Protein AF-A0A7U6GDF7-F1 (afdb_monomer_lite)

Organism: Caldisericum exile (strain DSM 21853 / NBRC 104410 / AZM16c01) (NCBI:txid511051)

Structure (mmCIF, N/CA/C/O backbone):
data_AF-A0A7U6GDF7-F1
#
_entry.id   AF-A0A7U6GDF7-F1
#
loop_
_atom_site.group_PDB
_atom_site.id
_atom_site.type_symbol
_atom_site.label_atom_id
_atom_site.label_alt_id
_atom_site.label_comp_id
_atom_site.label_asym_id
_atom_site.label_entity_id
_atom_site.label_seq_id
_atom_site.pdbx_PDB_ins_code
_atom_site.Cartn_x
_atom_site.Cartn_y
_atom_site.Cartn_z
_atom_site.occupancy
_atom_site.B_iso_or_equiv
_atom_site.auth_seq_id
_atom_site.auth_comp_id
_atom_site.auth_asym_id
_atom_site.auth_atom_id
_atom_site.pdbx_PDB_model_num
ATOM 1 N N . MET A 1 1 ? 14.311 -11.189 -20.476 1.00 57.19 1 MET A N 1
ATOM 2 C CA . MET A 1 1 ? 14.335 -9.831 -19.881 1.00 57.19 1 MET A CA 1
ATOM 3 C C . MET A 1 1 ? 12.950 -9.176 -19.910 1.00 57.19 1 MET A C 1
ATOM 5 O O . MET A 1 1 ? 12.457 -8.824 -18.850 1.00 57.19 1 MET A O 1
ATOM 9 N N . ILE A 1 2 ? 12.272 -9.103 -21.067 1.00 60.62 2 ILE A N 1
ATOM 10 C CA . ILE A 1 2 ? 10.906 -8.538 -21.201 1.00 60.62 2 ILE A CA 1
ATOM 11 C C . ILE A 1 2 ? 9.854 -9.284 -20.353 1.00 60.62 2 ILE A C 1
ATOM 13 O O . ILE A 1 2 ? 9.025 -8.649 -19.707 1.00 60.62 2 ILE A O 1
ATOM 17 N N . SER A 1 3 ? 9.927 -10.619 -20.281 1.00 64.50 3 SER A N 1
ATOM 18 C CA . SER A 1 3 ? 9.010 -11.453 -19.482 1.00 64.50 3 SER A CA 1
ATOM 19 C C . SER A 1 3 ? 9.010 -11.104 -17.987 1.00 64.50 3 SER A C 1
ATOM 21 O O . SER A 1 3 ? 7.954 -11.067 -17.363 1.00 64.50 3 SER A O 1
ATOM 23 N N . ASN A 1 4 ? 10.179 -10.792 -17.423 1.00 75.31 4 ASN A N 1
ATOM 24 C CA . ASN A 1 4 ? 10.335 -10.494 -15.996 1.00 75.31 4 ASN A CA 1
ATOM 25 C C . ASN A 1 4 ? 9.803 -9.099 -15.644 1.00 75.31 4 ASN A C 1
ATOM 27 O O . ASN A 1 4 ? 9.215 -8.910 -14.583 1.00 75.31 4 ASN A O 1
ATOM 31 N N . VAL A 1 5 ? 9.966 -8.133 -16.555 1.00 77.69 5 VAL A N 1
ATOM 32 C CA . VAL A 1 5 ? 9.418 -6.777 -16.404 1.00 77.69 5 VAL A CA 1
ATOM 33 C C . VAL A 1 5 ? 7.893 -6.805 -16.490 1.00 77.69 5 VAL A C 1
ATOM 35 O O . VAL A 1 5 ? 7.228 -6.202 -15.652 1.00 77.69 5 VAL A O 1
ATOM 38 N N . LEU A 1 6 ? 7.328 -7.550 -17.446 1.00 81.81 6 LEU A N 1
ATOM 39 C CA . LEU A 1 6 ? 5.876 -7.707 -17.555 1.00 81.81 6 LEU A CA 1
ATOM 40 C C . LEU A 1 6 ? 5.290 -8.395 -16.316 1.00 81.81 6 LEU A C 1
ATOM 42 O O . LEU A 1 6 ? 4.287 -7.932 -15.779 1.00 81.81 6 LEU A O 1
ATOM 46 N N . LEU A 1 7 ? 5.943 -9.454 -15.827 1.00 83.75 7 LEU A N 1
ATOM 47 C CA . LEU A 1 7 ? 5.537 -10.130 -14.596 1.00 83.75 7 LEU A CA 1
ATOM 48 C C . LEU A 1 7 ? 5.567 -9.177 -13.395 1.00 83.75 7 LEU A C 1
ATOM 50 O O . LEU A 1 7 ? 4.599 -9.134 -12.641 1.00 83.75 7 LEU A O 1
ATOM 54 N N . HIS A 1 8 ? 6.628 -8.376 -13.244 1.00 87.62 8 HIS A N 1
ATOM 55 C CA . HIS A 1 8 ? 6.704 -7.349 -12.204 1.00 87.62 8 HIS A CA 1
ATOM 56 C C . HIS A 1 8 ? 5.519 -6.377 -12.292 1.00 87.62 8 HIS A C 1
ATOM 58 O O . HIS A 1 8 ? 4.821 -6.187 -11.302 1.00 87.62 8 HIS A O 1
ATOM 64 N N . ILE A 1 9 ? 5.234 -5.823 -13.475 1.00 88.25 9 ILE A N 1
ATOM 65 C CA . ILE A 1 9 ? 4.119 -4.881 -13.673 1.00 88.25 9 ILE A CA 1
ATOM 66 C C . ILE A 1 9 ? 2.784 -5.515 -13.269 1.00 88.25 9 ILE A C 1
ATOM 68 O O . ILE A 1 9 ? 2.024 -4.912 -12.512 1.00 88.25 9 ILE A O 1
ATOM 72 N N . VAL A 1 10 ? 2.505 -6.734 -13.741 1.00 90.25 10 VAL A N 1
ATOM 73 C CA . VAL A 1 10 ? 1.248 -7.438 -13.449 1.00 90.25 10 VAL A CA 1
ATOM 74 C C . VAL A 1 10 ? 1.113 -7.718 -11.954 1.00 90.25 10 VAL A C 1
ATOM 76 O O . VAL A 1 10 ? 0.078 -7.411 -11.366 1.00 90.25 10 VAL A O 1
ATOM 79 N N . VAL A 1 11 ? 2.157 -8.252 -11.317 1.00 92.06 11 VAL A N 1
ATOM 80 C CA . VAL A 1 11 ? 2.131 -8.584 -9.885 1.00 92.06 11 VAL A CA 1
ATOM 81 C C . VAL A 1 11 ? 1.965 -7.321 -9.033 1.00 92.06 11 VAL A C 1
ATOM 83 O O . VAL A 1 11 ? 1.126 -7.303 -8.133 1.00 92.06 11 VAL A O 1
ATOM 86 N N . MET A 1 12 ? 2.683 -6.239 -9.350 1.00 92.06 12 MET A N 1
ATOM 87 C CA . MET A 1 12 ? 2.549 -4.959 -8.645 1.00 92.06 12 MET A CA 1
ATOM 88 C C . MET A 1 12 ? 1.142 -4.370 -8.802 1.00 92.06 12 MET A C 1
ATOM 90 O O . MET A 1 12 ? 0.559 -3.918 -7.817 1.00 92.06 12 MET A O 1
ATOM 94 N N . ALA A 1 13 ? 0.567 -4.421 -10.009 1.00 91.62 13 ALA A N 1
ATOM 95 C CA . ALA A 1 13 ? -0.784 -3.931 -10.275 1.00 91.62 13 ALA A CA 1
ATOM 96 C C . ALA A 1 13 ? -1.846 -4.726 -9.502 1.00 91.62 13 ALA A C 1
ATOM 98 O O . ALA A 1 13 ? -2.706 -4.132 -8.850 1.00 91.62 13 ALA A O 1
ATOM 99 N N . VAL A 1 14 ? -1.764 -6.061 -9.515 1.00 94.56 14 VAL A N 1
ATOM 100 C CA . VAL A 1 14 ? -2.679 -6.923 -8.752 1.00 94.56 14 VAL A CA 1
ATOM 101 C C . VAL A 1 14 ? -2.552 -6.644 -7.254 1.00 94.56 14 VAL A C 1
ATOM 103 O O . VAL A 1 14 ? -3.562 -6.402 -6.596 1.00 94.56 14 VAL A O 1
ATOM 106 N N . GLY A 1 15 ? -1.331 -6.599 -6.714 1.00 93.38 15 GLY A N 1
ATOM 107 C CA . GLY A 1 15 ? -1.105 -6.285 -5.300 1.00 93.38 15 GLY A CA 1
ATOM 108 C C . GLY A 1 15 ? -1.686 -4.925 -4.909 1.00 93.38 15 GLY A C 1
ATOM 109 O O . GLY A 1 15 ? -2.396 -4.813 -3.908 1.00 93.38 15 GLY A O 1
ATOM 110 N N . PHE A 1 16 ? -1.477 -3.907 -5.746 1.00 93.12 16 PHE A N 1
ATOM 111 C CA . PHE A 1 16 ? -2.009 -2.567 -5.514 1.00 93.12 16 PHE A CA 1
ATOM 112 C C . PHE A 1 16 ? -3.543 -2.516 -5.540 1.00 93.12 16 PHE A C 1
ATOM 114 O O . PHE A 1 16 ? -4.139 -1.858 -4.688 1.00 93.12 16 PHE A O 1
ATOM 121 N N . ILE A 1 17 ? -4.206 -3.255 -6.437 1.00 95.12 17 ILE A N 1
ATOM 122 C CA . ILE A 1 17 ? -5.677 -3.362 -6.455 1.00 95.12 17 ILE A CA 1
ATOM 123 C C . ILE A 1 17 ? -6.198 -3.923 -5.127 1.00 95.12 17 ILE A C 1
ATOM 125 O O . ILE A 1 17 ? -7.132 -3.365 -4.549 1.00 95.12 17 ILE A O 1
ATOM 129 N N . PHE A 1 18 ? -5.580 -4.983 -4.600 1.00 95.12 18 PHE A N 1
ATOM 130 C CA . PHE A 1 18 ? -5.958 -5.532 -3.294 1.00 95.12 18 PHE A CA 1
ATOM 131 C C . PHE A 1 18 ? -5.742 -4.518 -2.164 1.00 95.12 18 PHE A C 1
ATOM 133 O O . PHE A 1 18 ? -6.618 -4.364 -1.313 1.00 95.12 18 PHE A O 1
ATOM 140 N N . VAL A 1 19 ? -4.633 -3.769 -2.181 1.00 92.44 19 VAL A N 1
ATOM 141 C CA . VAL A 1 19 ? -4.389 -2.682 -1.215 1.00 92.44 19 VAL A CA 1
ATOM 142 C C . VAL A 1 19 ? -5.488 -1.616 -1.292 1.00 92.44 19 VAL A C 1
ATOM 144 O O . VAL A 1 19 ? -6.008 -1.212 -0.252 1.00 92.44 19 VAL A O 1
ATOM 147 N N . LEU A 1 20 ? -5.908 -1.203 -2.493 1.00 94.69 20 LEU A N 1
ATOM 148 C CA . LEU A 1 20 ? -6.995 -0.234 -2.678 1.00 94.69 20 LEU A CA 1
ATOM 149 C C . LEU A 1 20 ? -8.336 -0.760 -2.154 1.00 94.69 20 LEU A C 1
ATOM 151 O O . LEU A 1 20 ? -9.040 -0.043 -1.442 1.00 94.69 20 LEU A O 1
ATOM 155 N N . ILE A 1 21 ? -8.680 -2.018 -2.448 1.00 95.44 21 ILE A N 1
ATOM 156 C CA . ILE A 1 21 ? -9.895 -2.656 -1.920 1.00 95.44 21 ILE A CA 1
ATOM 157 C C . ILE A 1 21 ? -9.843 -2.684 -0.387 1.00 95.44 21 ILE A C 1
ATOM 159 O O . ILE A 1 21 ? -10.804 -2.282 0.273 1.00 95.44 21 ILE A O 1
ATOM 163 N N . GLY A 1 22 ? -8.708 -3.091 0.188 1.00 94.12 22 GLY A N 1
ATOM 164 C CA . GLY A 1 22 ? -8.477 -3.077 1.630 1.00 94.12 22 GLY A CA 1
ATOM 165 C C . GLY A 1 22 ? -8.666 -1.680 2.224 1.00 94.12 22 GLY A C 1
ATOM 166 O O . GLY A 1 22 ? -9.408 -1.524 3.196 1.00 94.12 22 GLY A O 1
ATOM 167 N N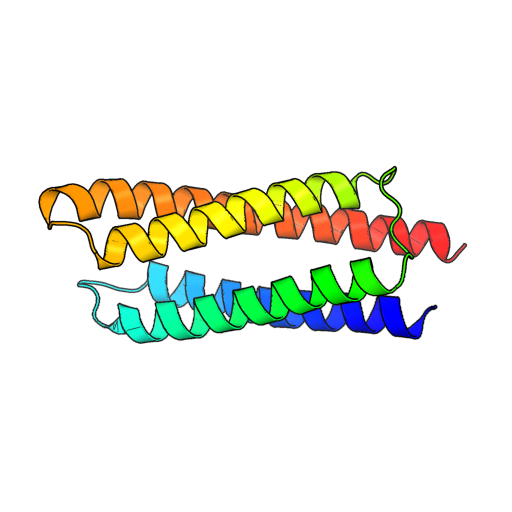 . ALA A 1 23 ? -8.075 -0.654 1.611 1.00 93.19 23 ALA A N 1
ATOM 168 C CA . ALA A 1 23 ? -8.202 0.737 2.039 1.00 93.19 23 ALA A CA 1
ATOM 169 C C . ALA A 1 23 ? -9.660 1.228 2.013 1.00 93.19 23 ALA A C 1
ATOM 171 O O . ALA A 1 23 ? -10.115 1.847 2.976 1.00 93.19 23 ALA A O 1
ATOM 172 N N . VAL A 1 24 ? -10.428 0.900 0.966 1.00 94.62 24 VAL A N 1
ATOM 173 C CA . VAL A 1 24 ? -11.859 1.243 0.870 1.00 94.62 24 VAL A CA 1
ATOM 174 C C . VAL A 1 24 ? -12.671 0.564 1.974 1.00 94.62 24 VAL A C 1
ATOM 176 O O . VAL A 1 24 ? -13.533 1.203 2.580 1.00 94.62 24 VAL A O 1
ATOM 179 N N . ILE A 1 25 ? -12.395 -0.710 2.264 1.00 94.69 25 ILE A N 1
ATOM 180 C CA . ILE A 1 25 ? -13.074 -1.447 3.339 1.00 94.69 25 ILE A CA 1
ATOM 181 C C . ILE A 1 25 ? -12.780 -0.799 4.692 1.00 94.69 25 ILE A C 1
ATOM 183 O O . ILE A 1 25 ? -13.719 -0.522 5.434 1.00 94.69 25 ILE A O 1
ATOM 187 N N . GLY A 1 26 ? -11.512 -0.495 4.986 1.00 91.38 26 GLY A N 1
ATOM 188 C CA . GLY A 1 26 ? -11.110 0.146 6.242 1.00 91.38 26 GLY A CA 1
ATOM 189 C C . GLY A 1 26 ? -11.663 1.568 6.399 1.00 91.38 26 GLY A C 1
ATOM 190 O O . GLY A 1 26 ? -12.075 1.963 7.490 1.00 91.38 26 GLY A O 1
ATOM 191 N N . ALA A 1 27 ? -11.744 2.334 5.307 1.00 89.31 27 ALA A N 1
ATOM 192 C CA . ALA A 1 27 ? -12.314 3.681 5.311 1.00 89.31 27 ALA A CA 1
ATOM 193 C C . ALA A 1 27 ? -13.827 3.687 5.583 1.00 89.31 27 ALA A C 1
ATOM 195 O O . ALA A 1 27 ? -14.329 4.615 6.216 1.00 89.31 27 ALA A O 1
ATOM 196 N N . LYS A 1 28 ? -14.546 2.657 5.121 1.00 91.50 28 LYS A N 1
ATOM 197 C CA . LYS A 1 28 ? -15.996 2.499 5.318 1.00 91.50 28 LYS A CA 1
ATOM 198 C C . LYS A 1 28 ? -16.359 1.721 6.586 1.00 91.50 28 LYS A C 1
ATOM 200 O O . LYS A 1 28 ? -17.547 1.536 6.852 1.00 91.50 28 LYS A O 1
ATOM 205 N N . ASP A 1 29 ? -15.379 1.233 7.345 1.00 89.62 29 ASP A N 1
ATOM 206 C CA . ASP A 1 29 ? -15.640 0.439 8.541 1.00 89.62 29 ASP A CA 1
ATOM 207 C C . ASP A 1 29 ? -15.983 1.323 9.751 1.00 89.62 29 ASP A C 1
ATOM 209 O O . ASP A 1 29 ? -15.210 2.194 10.177 1.00 89.62 29 ASP A O 1
ATOM 213 N N . VAL A 1 30 ? -17.166 1.073 10.315 1.00 84.06 30 VAL A N 1
ATOM 214 C CA . VAL A 1 30 ? -17.711 1.772 11.481 1.00 84.06 30 VAL A CA 1
ATOM 215 C C . VAL A 1 30 ? -17.844 0.766 12.616 1.00 84.06 30 VAL A C 1
ATOM 217 O O . VAL A 1 30 ? -18.565 -0.224 12.495 1.00 84.06 30 VAL A O 1
ATOM 220 N N . GLY A 1 31 ? -17.154 1.033 13.725 1.00 83.50 31 GLY A N 1
ATOM 221 C CA . GLY A 1 31 ? -17.160 0.151 14.893 1.00 83.50 31 GLY A CA 1
ATOM 222 C C . GLY A 1 31 ? -16.417 -1.171 14.687 1.00 83.50 31 GLY A C 1
ATOM 223 O O . GLY A 1 31 ? -16.785 -2.155 15.313 1.00 83.50 31 GLY A O 1
ATOM 224 N N . GLU A 1 32 ? -15.409 -1.208 13.806 1.00 87.88 32 GLU A N 1
ATOM 225 C CA . GLU A 1 32 ? -14.529 -2.375 13.585 1.00 87.88 32 GLU A CA 1
ATOM 226 C C . GLU A 1 32 ? -15.252 -3.648 13.089 1.00 87.88 32 GLU A C 1
ATOM 228 O O . GLU A 1 32 ? -14.726 -4.756 13.199 1.00 87.88 32 GLU A O 1
ATOM 233 N N . LYS A 1 33 ? -16.447 -3.520 12.496 1.00 92.19 33 LYS A N 1
ATOM 234 C CA . LYS A 1 33 ? -17.257 -4.660 12.027 1.00 92.19 33 LYS A CA 1
ATOM 235 C C . LYS A 1 33 ? -16.605 -5.428 10.876 1.00 92.19 33 LYS A C 1
ATOM 237 O O . LYS A 1 33 ? -16.909 -6.601 10.673 1.00 92.19 33 LYS A O 1
ATOM 242 N N . LYS A 1 34 ? -15.740 -4.778 10.094 1.00 92.94 34 LYS A N 1
ATOM 243 C CA . LYS A 1 34 ? -15.064 -5.350 8.917 1.00 92.94 34 LYS A CA 1
ATOM 244 C C . LYS A 1 34 ? -13.547 -5.419 9.090 1.00 92.94 34 LYS A C 1
ATOM 246 O O . LYS A 1 34 ? -12.837 -5.635 8.106 1.00 92.94 34 LYS A O 1
ATOM 251 N N . ILE A 1 35 ? -13.043 -5.299 10.319 1.00 90.31 35 ILE A N 1
ATOM 252 C CA . ILE A 1 35 ? -11.604 -5.223 10.591 1.00 90.31 35 ILE A CA 1
ATOM 253 C C . ILE A 1 35 ? -10.843 -6.464 10.111 1.00 90.31 35 ILE A C 1
ATOM 255 O O . ILE A 1 35 ? -9.777 -6.339 9.512 1.00 90.31 35 ILE A O 1
ATOM 259 N N . ASN A 1 36 ? -11.423 -7.656 10.281 1.00 91.94 36 ASN A N 1
ATOM 260 C CA . ASN A 1 36 ? -10.819 -8.904 9.811 1.00 91.94 36 ASN A CA 1
ATOM 261 C C . ASN A 1 36 ? -10.745 -8.953 8.282 1.00 91.94 36 ASN A C 1
ATOM 263 O O . ASN A 1 36 ? -9.726 -9.358 7.733 1.00 91.94 36 ASN A O 1
ATOM 267 N N . LEU A 1 37 ? -11.786 -8.484 7.589 1.00 94.06 37 LEU A N 1
ATOM 268 C CA . LEU A 1 37 ? -11.801 -8.430 6.129 1.00 94.06 37 LEU A CA 1
ATOM 269 C C . LEU A 1 37 ? -10.780 -7.414 5.596 1.00 94.06 37 LEU A C 1
ATOM 271 O O . LEU A 1 37 ? -10.015 -7.741 4.691 1.00 94.06 37 LEU A O 1
ATOM 275 N N . HIS A 1 38 ? -10.732 -6.213 6.186 1.00 95.00 38 HIS A N 1
ATOM 276 C CA . HIS A 1 38 ? -9.728 -5.192 5.872 1.00 95.00 38 HIS A CA 1
ATOM 277 C C . HIS A 1 38 ? -8.309 -5.738 6.055 1.00 95.00 38 HIS A C 1
ATOM 279 O O . HIS A 1 38 ? -7.489 -5.633 5.146 1.00 95.00 38 HIS A O 1
ATOM 285 N N . LYS A 1 39 ? -8.042 -6.373 7.202 1.00 91.00 39 LYS A N 1
ATOM 286 C CA . LYS A 1 39 ? -6.743 -6.965 7.520 1.00 91.00 39 LYS A CA 1
ATOM 287 C C . LYS A 1 39 ? -6.364 -8.057 6.524 1.00 91.00 39 LYS A C 1
ATOM 289 O O . LYS A 1 39 ? -5.263 -8.013 5.991 1.00 91.00 39 LYS A O 1
ATOM 294 N N . THR A 1 40 ? -7.250 -9.014 6.254 1.00 91.88 40 THR A N 1
ATOM 295 C CA . THR A 1 40 ? -6.958 -10.122 5.334 1.00 91.88 40 THR A CA 1
ATOM 296 C C . THR A 1 40 ? -6.665 -9.613 3.927 1.00 91.88 40 THR A C 1
ATOM 298 O O . THR A 1 40 ? -5.640 -9.971 3.354 1.00 91.88 40 THR A O 1
ATOM 301 N N . ILE A 1 41 ? -7.513 -8.733 3.386 1.00 93.62 41 ILE A N 1
ATOM 302 C CA . ILE A 1 41 ? -7.308 -8.169 2.045 1.00 93.62 41 ILE A CA 1
ATOM 303 C C . ILE A 1 41 ? -6.044 -7.302 2.001 1.00 93.62 41 ILE A C 1
ATOM 305 O O . ILE A 1 41 ? -5.270 -7.407 1.052 1.00 93.62 41 ILE A O 1
ATOM 309 N N . GLY A 1 42 ? -5.798 -6.494 3.035 1.00 89.62 42 GLY A N 1
ATOM 310 C CA . GLY A 1 42 ? -4.601 -5.663 3.141 1.00 89.62 42 GLY A CA 1
ATOM 311 C C . GLY A 1 42 ? -3.315 -6.490 3.183 1.00 89.62 42 GLY A C 1
ATOM 312 O O . GLY A 1 42 ? -2.386 -6.204 2.433 1.00 89.62 42 GLY A O 1
ATOM 313 N N . VAL A 1 43 ? -3.274 -7.553 3.994 1.00 87.50 43 VAL A N 1
ATOM 314 C CA . VAL A 1 43 ? -2.121 -8.465 4.077 1.00 87.50 43 VAL A CA 1
ATOM 315 C C . VAL A 1 43 ? -1.886 -9.171 2.744 1.00 87.50 43 VAL A C 1
ATOM 317 O O . VAL A 1 43 ? -0.753 -9.192 2.275 1.00 87.50 43 VAL A O 1
ATOM 320 N N . LEU A 1 44 ? -2.934 -9.699 2.102 1.00 91.19 44 LEU A N 1
ATOM 321 C CA . LEU A 1 44 ? -2.803 -10.326 0.782 1.00 91.19 44 LEU A CA 1
ATOM 322 C C . LEU A 1 44 ? -2.258 -9.341 -0.258 1.00 91.19 44 LEU A C 1
ATOM 324 O O . LEU A 1 44 ? -1.318 -9.673 -0.976 1.00 91.19 44 LEU A O 1
ATOM 328 N N . GLY A 1 45 ? -2.798 -8.120 -0.302 1.00 90.69 45 GLY A N 1
ATOM 329 C CA . GLY A 1 45 ? -2.335 -7.085 -1.225 1.00 90.69 45 GLY A CA 1
ATOM 330 C C . GLY A 1 45 ? -0.869 -6.722 -1.018 1.00 90.69 45 GLY A C 1
ATOM 331 O O . GLY A 1 45 ? -0.104 -6.688 -1.979 1.00 90.69 45 GLY A O 1
ATOM 332 N N . VAL A 1 46 ? -0.452 -6.536 0.237 1.00 86.00 46 VAL A N 1
ATOM 333 C CA . VAL A 1 46 ? 0.950 -6.285 0.594 1.00 86.00 46 VAL A CA 1
ATOM 334 C C . VAL A 1 46 ? 1.849 -7.452 0.192 1.00 86.00 46 VAL A C 1
ATOM 336 O O . VAL A 1 46 ? 2.905 -7.217 -0.384 1.00 86.00 46 VAL A O 1
ATOM 339 N N . LEU A 1 47 ? 1.466 -8.700 0.476 1.00 89.12 47 LEU A N 1
ATOM 340 C CA . LEU A 1 47 ? 2.288 -9.865 0.138 1.00 89.12 47 LEU A CA 1
ATOM 341 C C . LEU A 1 47 ? 2.498 -9.980 -1.374 1.00 89.12 47 LEU A C 1
ATOM 343 O O . LEU A 1 47 ? 3.625 -10.178 -1.819 1.00 89.12 47 LEU A O 1
ATOM 347 N N . ILE A 1 48 ? 1.439 -9.790 -2.164 1.00 91.94 48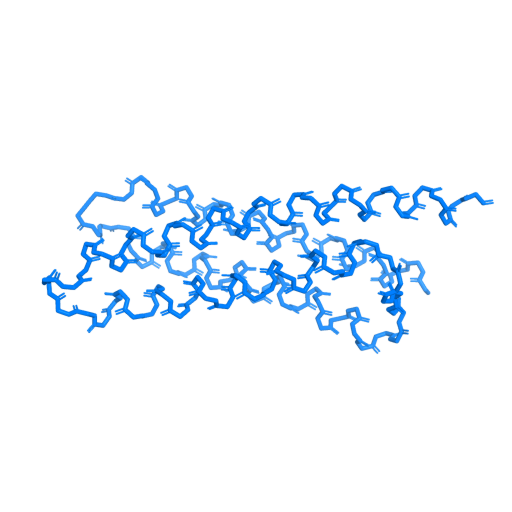 ILE A N 1
ATOM 348 C CA . ILE A 1 48 ? 1.530 -9.777 -3.630 1.00 91.94 48 ILE A CA 1
ATOM 349 C C . ILE A 1 48 ? 2.426 -8.620 -4.098 1.00 91.94 48 ILE A C 1
ATOM 351 O O . ILE A 1 48 ? 3.301 -8.819 -4.937 1.00 91.94 48 ILE A O 1
ATOM 355 N N . PHE A 1 49 ? 2.269 -7.428 -3.519 1.00 86.50 49 PHE A N 1
ATOM 356 C CA . PHE A 1 49 ? 3.101 -6.268 -3.840 1.00 86.50 49 PHE A CA 1
ATOM 357 C C . PHE A 1 49 ? 4.590 -6.523 -3.538 1.00 86.50 49 PHE A C 1
ATOM 359 O O . PHE A 1 49 ? 5.456 -6.265 -4.373 1.00 86.50 49 PHE A O 1
ATOM 366 N N . LEU A 1 50 ? 4.903 -7.109 -2.378 1.00 85.94 50 LEU A N 1
ATOM 367 C CA . LEU A 1 50 ? 6.269 -7.483 -2.001 1.00 85.94 50 LEU A CA 1
ATOM 368 C C . LEU A 1 50 ? 6.850 -8.562 -2.920 1.00 85.94 50 LEU A C 1
ATOM 370 O O . LEU A 1 50 ? 8.027 -8.483 -3.266 1.00 85.94 50 LEU A O 1
ATOM 374 N N . LEU A 1 51 ? 6.046 -9.536 -3.359 1.00 88.94 51 LEU A N 1
ATOM 375 C CA . LEU A 1 51 ? 6.478 -10.535 -4.342 1.00 88.94 51 LEU A CA 1
ATOM 376 C C . LEU A 1 51 ? 6.882 -9.883 -5.668 1.00 88.94 51 LEU A C 1
ATOM 378 O O . LEU A 1 51 ? 7.893 -10.273 -6.250 1.00 88.94 51 LEU A O 1
ATOM 382 N N . GLY A 1 52 ? 6.150 -8.862 -6.121 1.00 85.38 52 GLY A N 1
ATOM 383 C CA . GLY A 1 52 ? 6.514 -8.089 -7.310 1.00 85.38 52 GLY A CA 1
ATOM 384 C C . GLY A 1 52 ? 7.857 -7.376 -7.146 1.00 85.38 52 GLY A C 1
ATOM 385 O O . GLY A 1 52 ? 8.688 -7.395 -8.057 1.00 85.38 52 GLY A O 1
ATOM 386 N N . PHE A 1 53 ? 8.102 -6.803 -5.966 1.00 80.88 53 PHE A N 1
ATOM 387 C CA . PHE A 1 53 ? 9.361 -6.139 -5.635 1.00 80.88 53 PHE A CA 1
ATOM 388 C C . PHE A 1 53 ? 10.542 -7.125 -5.572 1.00 80.88 53 PHE A C 1
ATOM 390 O O . PHE A 1 53 ? 11.541 -6.940 -6.268 1.00 80.88 53 PHE A O 1
ATOM 397 N N . ILE A 1 54 ? 10.410 -8.214 -4.807 1.00 83.06 54 ILE A N 1
ATOM 398 C CA . ILE A 1 54 ? 11.439 -9.259 -4.652 1.00 83.06 54 ILE A CA 1
ATOM 399 C C . ILE A 1 54 ? 11.726 -9.947 -5.987 1.00 83.06 54 ILE A C 1
ATOM 401 O O . ILE A 1 54 ? 12.887 -10.183 -6.319 1.00 83.06 54 ILE A O 1
ATOM 405 N N . GLY A 1 55 ? 10.686 -10.228 -6.776 1.00 79.94 55 GLY A N 1
ATOM 406 C CA . GLY A 1 55 ? 10.825 -10.821 -8.101 1.00 79.94 55 GLY A CA 1
ATOM 407 C C . GLY A 1 55 ? 11.703 -9.976 -9.020 1.00 79.94 55 GLY A C 1
ATOM 408 O O . GLY A 1 55 ? 12.534 -10.522 -9.737 1.00 79.94 55 GLY A O 1
ATOM 409 N N . LEU A 1 56 ? 11.600 -8.644 -8.951 1.00 78.00 56 LEU A N 1
ATOM 410 C CA . LEU A 1 56 ? 12.471 -7.761 -9.724 1.00 78.00 56 LEU A CA 1
ATOM 411 C C . LEU A 1 56 ? 13.901 -7.723 -9.163 1.00 78.00 56 LEU A C 1
ATOM 413 O O . LEU A 1 56 ? 14.846 -7.794 -9.950 1.00 78.00 56 LEU A O 1
ATOM 417 N N . LEU A 1 57 ? 14.077 -7.685 -7.833 1.00 78.25 57 LEU A N 1
ATOM 418 C CA . LEU A 1 57 ? 15.405 -7.762 -7.201 1.00 78.25 57 LEU A CA 1
ATOM 419 C C . LEU A 1 57 ? 16.164 -9.026 -7.639 1.00 78.25 57 LEU A C 1
ATOM 421 O O . LEU A 1 57 ? 17.327 -8.947 -8.030 1.00 78.25 57 LEU A O 1
ATOM 425 N N . ALA A 1 58 ? 15.486 -10.178 -7.638 1.00 78.38 58 ALA A N 1
ATOM 426 C CA . ALA A 1 58 ? 16.060 -11.473 -8.003 1.00 78.38 58 ALA A CA 1
ATOM 427 C C . ALA A 1 58 ? 16.532 -11.546 -9.466 1.00 78.38 58 ALA A C 1
ATOM 429 O O . ALA A 1 58 ? 17.350 -12.393 -9.814 1.00 78.38 58 ALA A O 1
ATOM 430 N N . THR A 1 59 ? 16.044 -10.653 -10.332 1.00 75.31 59 THR A N 1
ATOM 431 C CA . THR A 1 59 ? 16.422 -10.624 -11.754 1.00 75.31 59 THR A CA 1
ATOM 432 C C . THR A 1 59 ? 17.666 -9.784 -12.041 1.00 75.31 59 THR A C 1
ATOM 434 O O . THR A 1 59 ? 18.094 -9.725 -13.193 1.00 75.31 59 THR A O 1
ATOM 437 N N . GLY A 1 60 ? 18.205 -9.068 -11.046 1.00 69.56 60 GLY A N 1
ATOM 438 C CA . GLY A 1 60 ? 19.350 -8.164 -11.215 1.00 69.56 60 GLY A CA 1
ATOM 439 C C . GLY A 1 60 ? 19.095 -6.976 -12.155 1.00 69.56 60 GLY A C 1
ATOM 440 O O . GLY A 1 60 ? 20.006 -6.209 -12.442 1.00 69.56 60 GLY A O 1
ATOM 441 N N . SER A 1 61 ? 17.861 -6.791 -12.633 1.00 70.00 61 SER A N 1
ATOM 442 C CA . SER A 1 61 ? 17.498 -5.790 -13.648 1.00 70.00 61 SER A CA 1
ATOM 443 C C . SER A 1 61 ? 17.151 -4.418 -13.049 1.00 70.00 61 SER A C 1
ATOM 445 O O . SER A 1 61 ? 16.420 -3.632 -13.653 1.00 70.00 61 SER A O 1
ATOM 447 N N . LEU A 1 62 ? 17.643 -4.127 -11.842 1.00 73.81 62 LEU A N 1
ATOM 448 C CA . LEU A 1 62 ? 17.374 -2.870 -11.148 1.00 73.81 62 LEU A CA 1
ATOM 449 C C . LEU A 1 62 ? 18.153 -1.725 -11.785 1.00 73.81 62 LEU A C 1
ATOM 451 O O . LEU A 1 62 ? 19.358 -1.815 -12.008 1.00 73.81 62 LEU A O 1
ATOM 455 N N . LYS A 1 63 ? 17.462 -0.609 -12.008 1.00 78.25 63 LYS A N 1
ATOM 456 C CA . LYS A 1 63 ? 18.056 0.648 -12.468 1.00 78.25 63 LYS A CA 1
ATOM 457 C C . LYS A 1 63 ? 17.902 1.703 -11.370 1.00 78.25 63 LYS A C 1
ATOM 459 O O . LYS A 1 63 ? 16.947 2.480 -11.407 1.00 78.25 63 LYS A O 1
ATOM 464 N N . PRO A 1 64 ? 18.795 1.711 -10.360 1.00 77.69 64 PRO A N 1
ATOM 465 C CA . PRO A 1 64 ? 18.655 2.567 -9.180 1.00 77.69 64 PRO A CA 1
ATOM 466 C C . PRO A 1 64 ? 18.828 4.062 -9.478 1.00 77.69 64 PRO A C 1
ATOM 468 O O . PRO A 1 64 ? 18.527 4.893 -8.635 1.00 77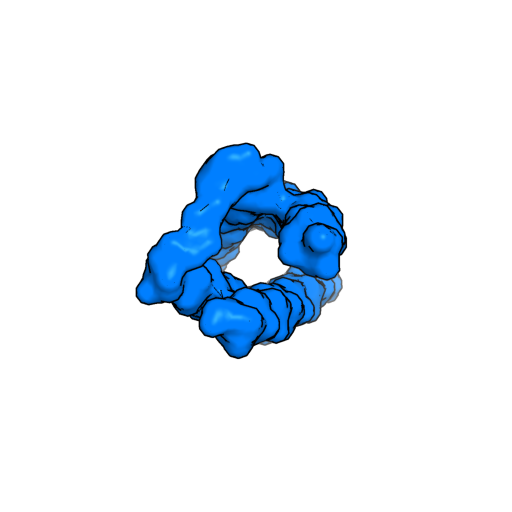.69 64 PRO A O 1
ATOM 471 N N . ASN A 1 65 ? 19.282 4.409 -10.681 1.00 78.69 65 ASN A N 1
ATOM 472 C CA . ASN A 1 65 ? 19.424 5.777 -11.169 1.00 78.69 65 ASN A CA 1
ATOM 473 C C . ASN A 1 65 ? 18.116 6.393 -11.700 1.00 78.69 65 ASN A C 1
ATOM 475 O O . ASN A 1 65 ? 18.100 7.574 -12.040 1.00 78.69 65 ASN A O 1
ATOM 479 N N . LEU A 1 66 ? 17.026 5.625 -11.806 1.00 82.31 66 LEU A N 1
ATOM 480 C CA . LEU A 1 66 ? 15.741 6.139 -12.281 1.00 82.31 66 LEU A CA 1
ATOM 481 C C . LEU A 1 66 ? 14.900 6.703 -11.123 1.00 82.31 66 LEU A C 1
ATOM 483 O O . LEU A 1 66 ? 14.807 6.052 -10.082 1.00 82.31 66 LEU A O 1
ATOM 487 N N . PRO A 1 67 ? 14.179 7.831 -11.311 1.00 87.62 67 PRO A N 1
ATOM 488 C CA . PRO A 1 67 ? 13.262 8.374 -10.302 1.00 87.62 67 PRO A CA 1
ATOM 489 C C . PRO A 1 67 ? 12.259 7.343 -9.767 1.00 87.62 67 PRO A C 1
ATOM 491 O O . PRO A 1 67 ? 11.980 7.314 -8.571 1.00 87.62 67 PRO A O 1
ATOM 494 N N . HIS A 1 68 ? 11.780 6.446 -10.640 1.00 90.12 68 HIS A N 1
ATOM 495 C CA . HIS A 1 68 ? 10.919 5.316 -10.285 1.00 90.12 68 HIS A CA 1
ATOM 496 C C . HIS A 1 68 ? 11.456 4.515 -9.089 1.00 90.12 68 HIS A C 1
ATOM 498 O O . HIS A 1 68 ? 10.692 4.193 -8.186 1.00 90.12 68 HIS A O 1
ATOM 504 N N . PHE A 1 69 ? 12.762 4.231 -9.051 1.00 87.56 69 PHE A N 1
ATOM 505 C CA . PHE A 1 69 ? 13.365 3.430 -7.989 1.00 87.56 69 PHE A CA 1
ATOM 506 C C . PHE A 1 69 ? 13.273 4.126 -6.625 1.00 87.56 69 PHE A C 1
ATOM 508 O O . PHE A 1 69 ? 12.844 3.512 -5.652 1.00 87.56 69 PHE A O 1
ATOM 515 N N . TYR A 1 70 ? 13.601 5.417 -6.547 1.00 90.12 70 TYR A N 1
ATOM 516 C CA . TYR A 1 70 ? 13.560 6.159 -5.283 1.00 90.12 70 TYR A CA 1
ATOM 517 C C . TYR A 1 70 ? 12.138 6.277 -4.725 1.00 90.12 70 TYR A C 1
ATOM 519 O O . TYR A 1 70 ? 11.922 6.038 -3.535 1.00 90.12 70 TYR A O 1
ATOM 527 N N . PHE A 1 71 ? 11.154 6.575 -5.580 1.00 93.19 71 PHE A N 1
ATOM 528 C CA . PHE A 1 71 ? 9.753 6.596 -5.157 1.00 93.19 71 PHE A CA 1
ATOM 529 C C . PHE A 1 71 ? 9.246 5.203 -4.769 1.00 93.19 71 PHE A C 1
ATOM 531 O O . PHE A 1 71 ? 8.504 5.092 -3.793 1.00 93.19 71 PHE A O 1
ATOM 538 N N . ALA A 1 72 ? 9.706 4.142 -5.445 1.00 90.62 72 ALA A N 1
ATOM 539 C CA . ALA A 1 72 ? 9.381 2.769 -5.070 1.00 90.62 72 ALA A CA 1
ATOM 540 C C . ALA A 1 72 ? 9.889 2.441 -3.657 1.00 90.62 72 ALA A C 1
ATOM 542 O O . ALA A 1 72 ? 9.121 1.932 -2.841 1.00 90.62 72 ALA A O 1
ATOM 543 N N . ILE A 1 73 ? 11.136 2.796 -3.329 1.00 90.50 73 ILE A N 1
ATOM 544 C CA . ILE A 1 73 ? 11.699 2.595 -1.984 1.00 90.50 73 ILE A CA 1
ATOM 545 C C . ILE A 1 73 ? 10.928 3.393 -0.929 1.00 90.50 73 ILE A C 1
ATOM 547 O O . ILE A 1 73 ? 10.561 2.838 0.105 1.00 90.50 73 ILE A O 1
ATOM 551 N N . LEU A 1 74 ? 10.618 4.667 -1.188 1.00 93.06 74 LEU A N 1
ATOM 552 C CA . LEU A 1 74 ? 9.807 5.468 -0.265 1.00 93.06 74 LEU A CA 1
ATOM 553 C C . LEU A 1 74 ? 8.416 4.856 -0.061 1.00 93.06 74 LEU A C 1
ATOM 555 O O . LEU A 1 74 ? 7.954 4.749 1.074 1.00 93.06 74 LEU A O 1
ATOM 559 N N . SER A 1 75 ? 7.769 4.402 -1.138 1.00 92.38 75 SER A N 1
ATOM 560 C CA . SER A 1 75 ? 6.466 3.737 -1.052 1.00 92.38 75 SER A CA 1
ATOM 561 C C . SER A 1 75 ? 6.533 2.462 -0.208 1.00 92.38 75 SER A C 1
ATOM 563 O O . SER A 1 75 ? 5.637 2.215 0.595 1.00 92.38 75 SER A O 1
ATOM 565 N N . LEU A 1 76 ? 7.626 1.698 -0.319 1.00 89.94 76 LEU A N 1
ATOM 566 C CA . LEU A 1 76 ? 7.861 0.493 0.468 1.00 89.94 76 LEU A CA 1
ATOM 567 C C . LEU A 1 76 ? 8.023 0.818 1.959 1.00 89.94 76 LEU A C 1
ATOM 569 O O . LEU A 1 76 ? 7.447 0.125 2.795 1.00 89.94 76 LEU A O 1
ATOM 573 N N . ILE A 1 77 ? 8.750 1.886 2.299 1.00 92.25 77 ILE A N 1
ATOM 574 C CA . ILE A 1 77 ? 8.906 2.340 3.690 1.00 92.25 77 ILE A CA 1
ATOM 575 C C . ILE A 1 77 ? 7.537 2.673 4.297 1.00 92.25 77 ILE A C 1
ATOM 577 O O . ILE A 1 77 ? 7.191 2.139 5.351 1.00 92.25 77 ILE A O 1
ATOM 581 N N . PHE A 1 78 ? 6.723 3.489 3.621 1.00 93.62 78 PHE A N 1
ATOM 582 C CA . PHE A 1 78 ? 5.387 3.834 4.120 1.00 93.62 78 PHE A CA 1
ATOM 583 C C . PHE A 1 78 ? 4.428 2.639 4.135 1.00 93.62 78 PHE A C 1
ATOM 585 O O . PHE A 1 78 ? 3.610 2.534 5.050 1.00 93.62 78 PHE A O 1
ATOM 592 N N . ALA A 1 79 ? 4.559 1.689 3.204 1.00 89.38 79 ALA A N 1
ATOM 593 C CA . ALA A 1 79 ? 3.794 0.446 3.240 1.00 89.38 79 ALA A CA 1
ATOM 594 C C . ALA A 1 79 ? 4.128 -0.376 4.498 1.00 89.38 79 ALA A C 1
ATOM 596 O O . ALA A 1 79 ? 3.224 -0.863 5.177 1.00 89.38 79 ALA A O 1
ATOM 597 N N . ILE A 1 80 ? 5.413 -0.476 4.859 1.00 90.31 80 ILE A N 1
ATOM 598 C CA . ILE A 1 80 ? 5.863 -1.142 6.090 1.00 90.31 80 ILE A CA 1
ATOM 599 C C . ILE A 1 80 ? 5.317 -0.421 7.328 1.00 90.31 80 ILE A C 1
ATOM 601 O O . ILE A 1 80 ? 4.752 -1.074 8.207 1.00 90.31 80 ILE A O 1
ATOM 605 N N . LEU A 1 81 ? 5.411 0.911 7.381 1.00 93.31 81 LEU A N 1
ATOM 606 C CA . LEU A 1 81 ? 4.838 1.706 8.474 1.00 93.31 81 LEU A CA 1
ATOM 607 C C . LEU A 1 81 ? 3.323 1.505 8.590 1.00 93.31 81 LEU A C 1
ATOM 609 O O . LEU A 1 81 ? 2.815 1.294 9.688 1.00 93.31 81 LEU A O 1
ATOM 613 N N . THR A 1 82 ? 2.613 1.452 7.461 1.00 92.19 82 THR A N 1
ATOM 614 C CA . THR A 1 82 ? 1.171 1.174 7.414 1.00 92.19 82 THR A CA 1
ATOM 615 C C . THR A 1 82 ? 0.852 -0.183 8.049 1.00 92.19 82 THR A C 1
ATOM 617 O O . THR A 1 82 ? -0.067 -0.279 8.865 1.00 92.19 82 THR A O 1
ATOM 620 N N . ILE A 1 83 ? 1.624 -1.232 7.738 1.00 89.94 83 ILE A N 1
ATOM 621 C CA . ILE A 1 83 ? 1.455 -2.572 8.328 1.00 89.94 83 ILE A CA 1
ATOM 622 C C . ILE A 1 83 ? 1.713 -2.537 9.834 1.00 89.94 83 ILE A C 1
ATOM 624 O O . ILE A 1 83 ? 0.894 -3.039 10.605 1.00 89.94 83 ILE A O 1
ATOM 628 N N . ILE A 1 84 ? 2.824 -1.929 10.258 1.00 92.12 84 ILE A N 1
ATOM 629 C CA . ILE A 1 84 ? 3.188 -1.802 11.675 1.00 92.12 84 ILE A CA 1
ATOM 630 C C . ILE A 1 84 ? 2.086 -1.055 12.432 1.00 92.12 84 ILE A C 1
ATOM 632 O O . ILE A 1 84 ? 1.614 -1.545 13.457 1.00 92.12 84 ILE A O 1
ATOM 636 N N . GLY A 1 85 ? 1.616 0.075 11.899 1.00 93.19 85 GLY A N 1
ATOM 637 C CA . GLY A 1 85 ? 0.526 0.863 12.470 1.00 93.19 85 GLY A CA 1
ATOM 638 C C . GLY A 1 85 ? -0.785 0.081 12.559 1.00 93.19 85 GLY A C 1
ATOM 639 O O . GLY A 1 85 ? -1.478 0.155 13.573 1.00 93.19 85 GLY A O 1
ATOM 640 N N . GLY A 1 86 ? -1.099 -0.738 11.550 1.00 92.06 86 GLY A N 1
ATOM 641 C CA . GLY A 1 86 ? -2.272 -1.615 11.559 1.00 92.06 86 GLY A CA 1
ATOM 642 C C . GLY A 1 86 ? -2.180 -2.706 12.631 1.00 92.06 86 GLY A C 1
ATOM 643 O O . GLY A 1 86 ? -3.133 -2.933 13.377 1.00 92.06 86 GLY A O 1
ATOM 644 N N . ILE A 1 87 ? -1.017 -3.351 12.770 1.00 91.75 87 ILE A N 1
ATOM 645 C CA . ILE A 1 87 ? -0.770 -4.345 13.824 1.00 91.75 87 ILE A CA 1
ATOM 646 C C . ILE A 1 87 ? -0.856 -3.688 15.206 1.00 91.75 87 ILE A C 1
ATOM 648 O O . ILE A 1 87 ? -1.559 -4.205 16.078 1.00 91.75 87 ILE A O 1
ATOM 652 N N . ALA A 1 88 ? -0.196 -2.543 15.393 1.00 93.88 88 ALA A N 1
ATOM 653 C CA . ALA A 1 88 ? -0.225 -1.781 16.636 1.00 93.88 88 ALA A CA 1
ATOM 654 C C . ALA A 1 88 ? -1.661 -1.405 17.021 1.00 93.88 88 ALA A C 1
ATOM 656 O O . ALA A 1 88 ? -2.065 -1.653 18.154 1.00 93.88 88 ALA A O 1
ATOM 657 N N . TYR A 1 89 ? -2.467 -0.923 16.068 1.00 93.88 89 TYR A N 1
ATOM 658 C CA . TYR A 1 89 ? -3.882 -0.610 16.283 1.00 93.88 89 TYR A CA 1
ATOM 659 C C . TYR A 1 89 ? -4.675 -1.808 16.822 1.00 93.88 89 TYR A C 1
ATOM 661 O O . TYR A 1 89 ? -5.415 -1.671 17.795 1.00 93.88 89 TYR A O 1
ATOM 669 N N . THR A 1 90 ? -4.502 -2.999 16.233 1.00 91.56 90 THR A N 1
ATOM 670 C CA . THR A 1 90 ? -5.241 -4.200 16.671 1.00 91.56 90 THR A CA 1
ATOM 671 C C . THR A 1 90 ? -4.879 -4.678 18.076 1.00 91.56 90 THR A C 1
ATOM 673 O O . THR A 1 90 ? -5.663 -5.396 18.689 1.00 91.56 90 THR A O 1
ATOM 676 N N . ARG A 1 91 ? -3.706 -4.290 18.589 1.00 92.94 91 ARG A N 1
ATOM 677 C CA . ARG A 1 91 ? -3.208 -4.663 19.922 1.00 92.94 91 ARG A CA 1
ATOM 678 C C 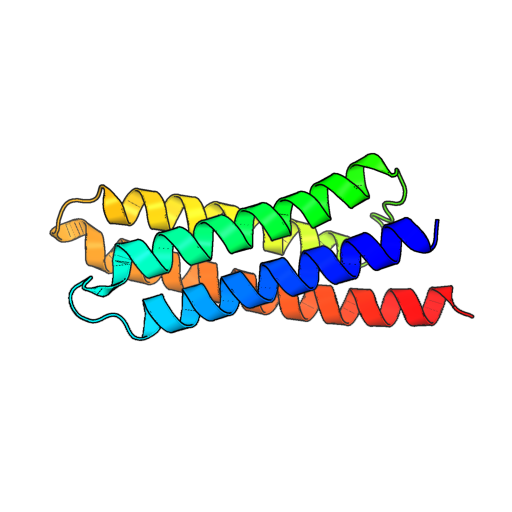. ARG A 1 91 ? -3.314 -3.529 20.944 1.00 92.94 91 ARG A C 1
ATOM 680 O O . ARG A 1 91 ? -2.973 -3.730 22.105 1.00 92.94 91 ARG A O 1
ATOM 687 N N . ALA A 1 92 ? -3.741 -2.344 20.519 1.00 93.50 92 ALA A N 1
ATOM 688 C CA . ALA A 1 92 ? -3.763 -1.160 21.357 1.00 93.50 92 ALA A CA 1
ATOM 689 C C . ALA A 1 92 ? -4.950 -1.150 22.325 1.00 93.50 92 ALA A C 1
ATOM 691 O O . ALA A 1 92 ? -6.057 -1.592 22.006 1.00 93.50 92 ALA A O 1
ATOM 692 N N . GLN A 1 93 ? -4.717 -0.552 23.491 1.00 95.06 93 GLN A N 1
ATOM 693 C CA . GLN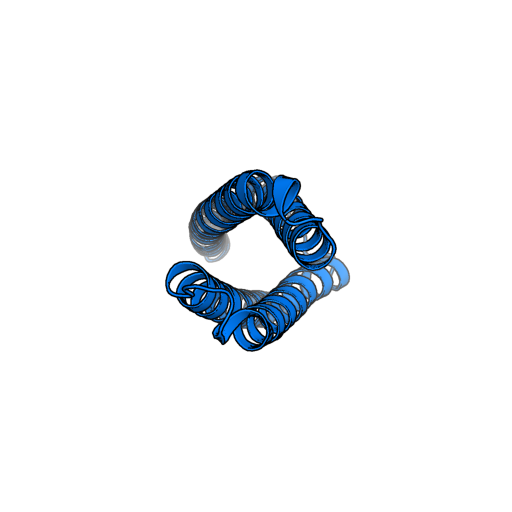 A 1 93 ? -5.776 -0.154 24.414 1.00 95.06 93 GLN A CA 1
ATOM 694 C C . GLN A 1 93 ? -6.671 0.921 23.776 1.00 95.06 93 GLN A C 1
ATOM 696 O O . GLN A 1 93 ? -6.238 1.654 22.883 1.00 95.06 93 GLN A O 1
ATOM 701 N N . ILE A 1 94 ? -7.921 1.023 24.238 1.00 91.38 94 ILE A N 1
ATOM 702 C CA . ILE A 1 94 ? -8.967 1.867 23.631 1.00 91.38 94 ILE A CA 1
ATOM 703 C C . ILE A 1 94 ? -8.522 3.333 23.497 1.00 91.38 94 ILE A C 1
ATOM 705 O O . ILE A 1 94 ? -8.710 3.933 22.439 1.00 91.38 94 ILE A O 1
ATOM 709 N N . GLU A 1 95 ? -7.866 3.879 24.520 1.00 94.00 95 GLU A N 1
ATOM 710 C CA . GLU A 1 95 ? -7.317 5.244 24.547 1.00 94.00 95 GLU A CA 1
ATOM 711 C C . GLU A 1 95 ? -6.304 5.537 23.427 1.00 94.00 95 GLU A C 1
ATOM 713 O O . GLU A 1 95 ? -6.264 6.644 22.891 1.00 94.00 95 GLU A O 1
ATOM 718 N N . ASN A 1 96 ? -5.552 4.523 22.993 1.00 93.94 96 ASN A N 1
ATOM 719 C CA . ASN A 1 96 ? -4.525 4.650 21.960 1.00 93.94 96 ASN A CA 1
ATOM 720 C C . ASN A 1 96 ? -5.043 4.323 20.549 1.00 93.94 96 ASN A C 1
ATOM 722 O O . ASN A 1 96 ? -4.372 4.618 19.558 1.00 93.94 96 ASN A O 1
ATOM 726 N N . LYS A 1 97 ? -6.249 3.755 20.413 1.00 91.62 97 LYS A N 1
ATOM 727 C CA . LYS A 1 97 ? -6.798 3.363 19.104 1.00 91.62 97 LYS A CA 1
ATOM 728 C C . LYS A 1 97 ? -7.016 4.557 18.177 1.00 91.62 97 LYS A C 1
ATOM 730 O O . LYS A 1 97 ? -6.659 4.495 17.002 1.00 91.62 97 LYS A O 1
ATOM 735 N N . LEU A 1 98 ? -7.582 5.658 18.671 1.00 92.19 98 LEU A N 1
ATOM 736 C CA . LEU A 1 98 ? -7.886 6.823 17.832 1.00 92.19 98 LEU A CA 1
ATOM 737 C C . LEU A 1 98 ? -6.637 7.473 17.196 1.00 92.19 98 LEU A C 1
ATOM 739 O O . LEU A 1 98 ? -6.654 7.670 15.975 1.00 92.19 98 LEU A O 1
ATOM 743 N N . PRO A 1 99 ? -5.566 7.810 17.946 1.00 94.81 99 PRO A N 1
ATOM 744 C CA . PRO A 1 99 ? -4.356 8.365 17.340 1.00 94.81 99 PRO A CA 1
ATOM 745 C C . PRO A 1 99 ? -3.680 7.370 16.388 1.00 94.81 99 PRO A C 1
ATOM 747 O O . PRO A 1 99 ? -3.311 7.758 15.280 1.00 94.81 99 PRO A O 1
ATOM 750 N N . LEU A 1 100 ? -3.621 6.080 16.743 1.00 94.81 100 LEU A N 1
ATOM 751 C CA . LEU A 1 100 ? -3.073 5.041 15.863 1.00 94.81 100 LEU A CA 1
ATOM 752 C C . LEU A 1 100 ? -3.864 4.909 14.557 1.00 94.81 100 LEU A C 1
ATOM 754 O O . LEU A 1 100 ? -3.263 4.783 13.494 1.00 94.81 100 LEU A O 1
ATOM 758 N N . ARG A 1 101 ? -5.199 5.015 14.598 1.00 92.94 101 ARG A N 1
ATOM 759 C CA . ARG A 1 101 ? -6.040 5.008 13.390 1.00 92.94 101 ARG A CA 1
ATOM 760 C C . ARG A 1 101 ? -5.721 6.181 12.468 1.00 92.94 101 ARG A C 1
ATOM 762 O O . ARG A 1 101 ? -5.687 6.003 11.252 1.00 92.94 101 ARG A O 1
ATOM 769 N N . LYS A 1 102 ? -5.512 7.378 13.028 1.00 93.38 102 LYS A N 1
ATOM 770 C CA . LYS A 1 102 ? -5.145 8.572 12.250 1.00 93.38 102 LYS A CA 1
ATOM 771 C C . LYS A 1 102 ? -3.769 8.405 11.608 1.00 93.38 102 LYS A C 1
ATOM 773 O O . LYS A 1 102 ? -3.652 8.642 10.410 1.00 93.38 102 LYS A O 1
ATOM 778 N N . SER A 1 103 ? -2.783 7.942 12.378 1.00 95.19 103 SER A N 1
ATOM 779 C CA . SER A 1 103 ? -1.427 7.666 11.885 1.00 95.19 103 SER A CA 1
ATOM 780 C C . SER A 1 103 ? -1.438 6.624 10.767 1.00 95.19 103 SER A C 1
ATOM 782 O O . SER A 1 103 ? -1.010 6.913 9.658 1.00 95.19 103 SER A O 1
ATOM 784 N N . HIS A 1 104 ? -2.049 5.459 11.011 1.00 94.69 104 HIS A N 1
ATOM 785 C CA . HIS A 1 104 ? -2.168 4.383 10.026 1.00 94.69 104 HIS A CA 1
ATOM 786 C C . HIS A 1 104 ? -2.844 4.853 8.731 1.00 94.69 104 HIS A C 1
ATOM 788 O O . HIS A 1 104 ? -2.423 4.494 7.634 1.00 94.69 104 HIS A O 1
ATOM 794 N N . ARG A 1 105 ? -3.886 5.690 8.837 1.00 93.88 105 ARG A N 1
ATOM 795 C CA . ARG A 1 105 ? -4.561 6.253 7.662 1.00 93.88 105 ARG A CA 1
ATOM 796 C C . ARG A 1 105 ? -3.662 7.219 6.890 1.00 93.88 105 ARG A C 1
ATOM 798 O O . ARG A 1 105 ? -3.717 7.213 5.663 1.00 93.88 105 ARG A O 1
ATOM 805 N N . ALA A 1 106 ? -2.874 8.043 7.578 1.00 95.00 106 ALA A N 1
ATOM 806 C CA . ALA A 1 106 ? -1.920 8.941 6.934 1.00 95.00 106 ALA A CA 1
ATOM 807 C C . ALA A 1 106 ? -0.846 8.148 6.174 1.00 95.00 106 ALA A C 1
ATOM 809 O O . ALA A 1 106 ? -0.648 8.395 4.985 1.00 95.00 106 ALA A O 1
ATOM 810 N N . ASP A 1 107 ? -0.253 7.135 6.810 1.00 93.56 107 ASP A N 1
ATOM 811 C CA . ASP A 1 107 ? 0.746 6.260 6.184 1.00 93.56 107 ASP A CA 1
ATOM 812 C C . ASP A 1 107 ? 0.172 5.526 4.962 1.00 93.56 107 ASP A C 1
ATOM 814 O O . ASP A 1 107 ? 0.811 5.466 3.908 1.00 93.56 107 ASP A O 1
ATOM 818 N N . ALA A 1 108 ? -1.072 5.041 5.052 1.00 93.44 108 ALA A N 1
ATOM 819 C CA . ALA A 1 108 ? -1.752 4.383 3.938 1.00 93.44 108 ALA A CA 1
ATOM 820 C C . ALA A 1 108 ? -1.990 5.335 2.752 1.00 93.44 108 ALA A C 1
ATOM 822 O O . ALA A 1 108 ? -1.779 4.955 1.600 1.00 93.44 108 ALA A O 1
ATOM 823 N N . ILE A 1 109 ? -2.407 6.580 3.014 1.00 95.19 109 ILE A N 1
ATOM 824 C CA . ILE A 1 109 ? -2.600 7.597 1.968 1.00 95.19 109 ILE A CA 1
ATOM 825 C C . ILE A 1 109 ? -1.264 7.933 1.300 1.00 95.19 109 ILE A C 1
ATOM 827 O O . ILE A 1 109 ? -1.190 7.941 0.071 1.00 95.19 109 ILE A O 1
ATOM 831 N N . LEU A 1 110 ? -0.210 8.156 2.091 1.00 95.38 110 LEU A N 1
ATOM 832 C CA . LEU A 1 110 ? 1.132 8.428 1.575 1.00 95.38 110 LEU A CA 1
ATOM 833 C C . LEU A 1 110 ? 1.645 7.266 0.724 1.00 95.38 110 LEU A C 1
ATOM 835 O O . LEU A 1 110 ? 2.147 7.492 -0.375 1.00 95.38 110 LEU A O 1
ATOM 839 N N . THR A 1 111 ? 1.437 6.028 1.176 1.00 93.62 111 THR A N 1
ATOM 840 C CA . THR A 1 111 ? 1.762 4.822 0.405 1.00 93.62 111 THR A CA 1
ATOM 841 C C . THR A 1 111 ? 1.063 4.838 -0.952 1.00 93.62 111 THR A C 1
ATOM 843 O O . THR A 1 111 ? 1.721 4.715 -1.981 1.00 93.62 111 THR A O 1
ATOM 846 N N . ILE A 1 112 ? -0.259 5.042 -0.980 1.00 93.56 112 ILE A N 1
ATOM 847 C CA . ILE A 1 112 ? -1.043 5.057 -2.225 1.00 93.56 112 ILE A CA 1
ATOM 848 C C . ILE A 1 112 ? -0.552 6.162 -3.170 1.00 93.56 112 ILE A C 1
ATOM 850 O O . ILE A 1 112 ? -0.330 5.898 -4.351 1.00 93.56 112 ILE A O 1
ATOM 854 N N . MET A 1 113 ? -0.336 7.379 -2.664 1.00 96.12 113 MET A N 1
ATOM 855 C CA . MET A 1 113 ? 0.172 8.494 -3.470 1.00 96.12 113 MET A CA 1
ATOM 856 C C . MET A 1 113 ? 1.550 8.186 -4.067 1.00 96.12 113 MET A C 1
ATOM 858 O O . MET A 1 113 ? 1.764 8.389 -5.262 1.00 96.12 113 MET A O 1
ATOM 862 N N . LEU A 1 114 ? 2.470 7.652 -3.261 1.00 95.44 114 LEU A N 1
ATOM 863 C CA . LEU A 1 114 ? 3.812 7.291 -3.714 1.00 95.44 114 LEU A CA 1
ATOM 864 C C . LEU A 1 114 ? 3.785 6.150 -4.733 1.00 95.44 114 LEU A C 1
ATOM 866 O O . LEU A 1 114 ? 4.542 6.201 -5.699 1.00 95.44 114 LEU A O 1
ATOM 870 N N . VAL A 1 115 ? 2.902 5.158 -4.581 1.00 93.38 115 VAL A N 1
ATOM 871 C CA . VAL A 1 115 ? 2.732 4.086 -5.576 1.00 93.38 115 VAL A CA 1
ATOM 872 C C . VAL A 1 115 ? 2.220 4.642 -6.906 1.00 93.38 115 VAL A C 1
ATOM 874 O O . VAL A 1 115 ? 2.723 4.246 -7.958 1.00 93.38 115 VAL A O 1
ATOM 877 N N . LEU A 1 116 ? 1.283 5.594 -6.894 1.00 94.31 116 LEU A N 1
ATOM 878 C CA . LEU A 1 116 ? 0.808 6.245 -8.121 1.00 94.31 116 LEU A CA 1
ATOM 879 C C . LEU A 1 116 ? 1.931 7.026 -8.820 1.00 94.31 116 LEU A C 1
ATOM 881 O O . LEU A 1 116 ? 2.131 6.862 -10.024 1.00 94.31 116 LEU A O 1
ATOM 885 N N . ILE A 1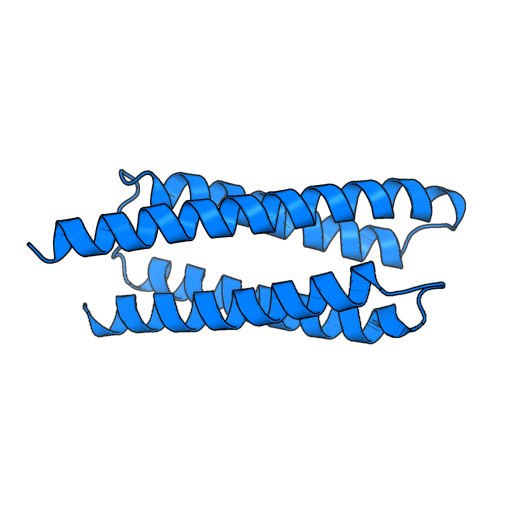 117 ? 2.713 7.806 -8.067 1.00 94.88 117 ILE A N 1
ATOM 886 C CA . ILE A 1 117 ? 3.883 8.532 -8.592 1.00 94.88 117 ILE A CA 1
ATOM 887 C C . ILE A 1 117 ? 4.927 7.552 -9.148 1.00 94.88 117 ILE A C 1
ATOM 889 O O . ILE A 1 117 ? 5.433 7.729 -10.256 1.00 94.88 117 ILE A O 1
ATOM 893 N N . THR A 1 118 ? 5.213 6.478 -8.411 1.00 93.88 118 THR A N 1
ATOM 894 C CA . THR A 1 118 ? 6.132 5.408 -8.828 1.00 93.88 118 THR A CA 1
ATOM 895 C C . THR A 1 118 ? 5.669 4.777 -10.136 1.00 93.88 118 THR A C 1
ATOM 897 O O . THR A 1 118 ? 6.466 4.604 -11.057 1.00 93.88 118 THR A O 1
ATOM 900 N N . THR A 1 119 ? 4.375 4.478 -10.251 1.00 91.62 119 THR A N 1
ATOM 901 C CA . THR A 1 119 ? 3.773 3.897 -11.456 1.00 91.62 119 THR A CA 1
ATOM 902 C C . THR A 1 119 ? 3.910 4.844 -12.644 1.00 91.62 119 THR A C 1
ATOM 904 O O . THR A 1 119 ? 4.348 4.417 -13.709 1.00 91.62 119 THR A O 1
ATOM 907 N N . PHE A 1 120 ? 3.626 6.135 -12.453 1.00 92.19 120 PHE A N 1
ATOM 908 C CA . PHE A 1 120 ? 3.790 7.157 -13.487 1.00 92.19 120 PHE A CA 1
ATOM 909 C C . PHE A 1 120 ? 5.226 7.202 -14.031 1.00 92.19 120 PHE A C 1
ATOM 911 O O . PHE A 1 120 ? 5.436 7.080 -15.239 1.00 92.19 120 PHE A O 1
ATOM 918 N N . PHE A 1 121 ? 6.230 7.269 -13.150 1.00 91.94 121 PHE A N 1
ATOM 919 C CA . PHE A 1 121 ? 7.634 7.221 -13.571 1.00 91.94 121 PHE A CA 1
ATOM 920 C C . PHE A 1 121 ? 8.040 5.874 -14.180 1.00 91.94 121 PHE A C 1
ATOM 922 O O . PHE A 1 121 ? 8.894 5.843 -15.064 1.00 91.94 121 PHE A O 1
ATOM 929 N N . GLY A 1 122 ? 7.431 4.769 -13.744 1.00 88.88 122 GLY A N 1
ATOM 930 C CA . GLY A 1 122 ? 7.646 3.444 -14.326 1.00 88.88 122 GLY A CA 1
ATOM 931 C C . GLY A 1 122 ? 7.184 3.381 -15.781 1.00 88.88 122 GLY A C 1
ATOM 932 O O . GLY A 1 122 ? 7.937 2.940 -16.646 1.00 88.88 122 GLY A O 1
ATOM 933 N N . VAL A 1 123 ? 5.986 3.898 -16.073 1.00 87.88 123 VAL A N 1
ATOM 934 C CA . VAL A 1 123 ? 5.439 3.976 -17.439 1.00 87.88 123 VAL A CA 1
ATOM 935 C C . VAL A 1 123 ? 6.308 4.861 -18.330 1.00 87.88 123 VAL A C 1
ATOM 937 O O . VAL A 1 123 ? 6.663 4.450 -19.434 1.00 87.88 123 VAL A O 1
ATOM 940 N N . ILE A 1 124 ? 6.712 6.037 -17.842 1.00 87.12 124 ILE A N 1
ATOM 941 C CA . ILE A 1 124 ? 7.629 6.926 -18.569 1.00 87.12 124 ILE A CA 1
ATOM 942 C C . ILE A 1 124 ? 8.956 6.212 -18.865 1.00 87.12 124 ILE A C 1
ATOM 944 O O . ILE A 1 124 ? 9.428 6.222 -20.001 1.00 87.12 124 ILE A O 1
ATOM 948 N N . GLY A 1 125 ? 9.543 5.548 -17.865 1.00 82.00 125 GLY A N 1
ATOM 949 C CA . GLY A 1 125 ? 10.788 4.798 -18.023 1.00 82.00 125 GLY A CA 1
ATOM 950 C C . GLY A 1 125 ? 10.692 3.693 -19.078 1.00 82.00 125 GLY A C 1
ATOM 951 O O . GLY A 1 125 ? 11.622 3.517 -19.861 1.00 82.00 125 GLY A O 1
ATOM 952 N N . LEU A 1 126 ? 9.558 2.990 -19.156 1.00 80.75 126 LEU A N 1
ATOM 953 C CA . LEU A 1 126 ? 9.315 1.979 -20.190 1.00 80.75 126 LEU A CA 1
ATOM 954 C C . LEU A 1 126 ? 9.249 2.595 -21.592 1.00 80.75 126 LEU A C 1
ATOM 956 O O . LEU A 1 126 ? 9.846 2.047 -22.516 1.00 80.75 126 LEU A O 1
ATOM 960 N N . GLN A 1 127 ? 8.593 3.748 -21.749 1.00 77.00 127 GLN A N 1
ATOM 961 C CA . GLN A 1 127 ? 8.508 4.443 -23.039 1.00 77.00 127 GLN A CA 1
ATOM 962 C C . GLN A 1 127 ? 9.886 4.884 -23.553 1.00 77.00 127 GLN A C 1
ATOM 964 O O . GLN A 1 127 ? 10.172 4.724 -24.739 1.00 77.00 127 GLN A O 1
ATOM 969 N N . PHE A 1 128 ? 10.760 5.382 -22.673 1.00 70.50 128 PHE A N 1
ATOM 970 C CA . PHE A 1 128 ? 12.126 5.772 -23.043 1.00 70.50 128 PHE A CA 1
ATOM 971 C C . PHE A 1 128 ? 13.043 4.589 -23.374 1.00 70.50 128 PHE A C 1
ATOM 973 O O . PHE A 1 128 ? 13.966 4.763 -24.157 1.00 70.50 128 PHE A O 1
ATOM 980 N N . LEU A 1 129 ? 12.803 3.405 -22.800 1.00 65.69 129 LEU A N 1
ATOM 981 C CA . LEU A 1 129 ? 13.584 2.190 -23.083 1.00 65.69 129 LEU A CA 1
ATOM 982 C C . LEU A 1 129 ? 13.090 1.411 -24.312 1.00 65.69 129 LEU A C 1
ATOM 984 O O . LEU A 1 129 ? 13.775 0.500 -24.764 1.00 65.69 129 LEU A O 1
ATOM 988 N N . SER A 1 130 ? 11.887 1.721 -24.801 1.00 59.34 130 SER A N 1
ATOM 989 C CA . SER A 1 130 ? 11.288 1.108 -25.997 1.00 59.34 130 SER A CA 1
ATOM 990 C C . SER A 1 130 ? 11.638 1.819 -27.311 1.00 59.34 130 SER A C 1
ATOM 992 O O . SER A 1 130 ? 11.222 1.359 -28.373 1.00 59.34 130 SER A O 1
ATOM 994 N N . LYS A 1 131 ? 12.370 2.935 -27.229 1.00 47.47 131 LYS A N 1
ATOM 995 C CA . LYS A 1 131 ? 12.971 3.652 -28.359 1.00 47.47 131 LYS A CA 1
ATOM 996 C C . LYS A 1 131 ? 14.451 3.313 -28.443 1.00 47.47 131 LYS A C 1
ATOM 998 O O . LYS A 1 131 ? 14.947 3.248 -29.585 1.00 47.47 131 LYS A O 1
#

Secondary structure (DSSP, 8-state):
-HHHHHHHHHHHHHHHHHHHHHHHHHHT-STTTTHHHHHHHHHHHHHHHHHHHHHHHHTT---TTSHHHHHHHHHHHHHHHHHHHHHHHHHS-HHHHHHHHHHHHHHHHHHHHHHHHHHHHHHHHHHHH--

Radius of gyration: 16.08 Å; chains: 1; bounding box: 37×20×53 Å

Sequence (131 aa):
MISNVLLHIVVMAVGFIFVLIGAVIGAKDVGEKKINLHKTIGVLGVLIFLLGFIGLLATGSLKPNLPHFYFAILSLIFAILTIIGGIAYTRAQIENKLPLRKSHRADAILTIMLVLITTFFGVIGLQFLSK

pLDDT: mean 88.01, std 8.79, range [47.47, 96.12]

Foldseek 3Di:
DVVLLVLLVVLLVQLLVLLVVLLVQLVPDDPCPCLVVSVVSNVSSVVSNVCSVVSCVVVVPDDCVFPLNVLSVVLVVLSVVLNVLSVCLVVDDPVCNVVSSVSSNVSSVSSSVSSVVSVVSVVVVVVVVVD